Protein AF-A0A9D8FCA9-F1 (afdb_monomer)

Structure (mmCIF, N/CA/C/O backbone):
data_AF-A0A9D8FCA9-F1
#
_entry.id   AF-A0A9D8FCA9-F1
#
loop_
_atom_site.group_PDB
_atom_site.id
_atom_site.type_symbol
_atom_site.label_atom_id
_atom_site.label_alt_id
_atom_site.label_comp_id
_atom_site.label_asym_id
_atom_site.label_entity_id
_atom_site.label_seq_id
_atom_site.pdbx_PDB_ins_code
_atom_site.Cartn_x
_atom_site.Cartn_y
_atom_site.Cartn_z
_atom_site.occupancy
_atom_site.B_iso_or_equiv
_atom_site.auth_seq_id
_atom_site.auth_comp_id
_atom_site.auth_asym_id
_atom_site.auth_atom_id
_atom_site.pdbx_PDB_model_num
ATOM 1 N N . PRO A 1 1 ? 33.548 11.614 -66.001 1.00 55.81 1 PRO A N 1
ATOM 2 C CA . PRO A 1 1 ? 33.741 10.648 -64.889 1.00 55.81 1 PRO A CA 1
ATOM 3 C C . PRO A 1 1 ? 32.483 9.774 -64.746 1.00 55.81 1 PRO A C 1
ATOM 5 O O . PRO A 1 1 ? 31.396 10.338 -64.762 1.00 55.81 1 PRO A O 1
ATOM 8 N N . PRO A 1 2 ? 32.600 8.437 -64.727 1.00 63.00 2 PRO A N 1
ATOM 9 C CA . PRO A 1 2 ? 31.471 7.530 -64.947 1.00 63.00 2 PRO A CA 1
ATOM 10 C C . PRO A 1 2 ? 30.515 7.506 -63.743 1.00 63.00 2 PRO A C 1
ATOM 12 O O . PRO A 1 2 ? 30.956 7.397 -62.601 1.00 63.00 2 PRO A O 1
ATOM 15 N N . GLU A 1 3 ? 29.212 7.603 -64.007 1.00 67.50 3 GLU A N 1
ATOM 16 C CA . GLU A 1 3 ? 28.151 7.736 -62.991 1.00 67.50 3 GLU A CA 1
ATOM 17 C C . GLU A 1 3 ? 27.906 6.442 -62.190 1.00 67.50 3 GLU A C 1
ATOM 19 O O . GLU A 1 3 ? 27.545 6.490 -61.018 1.00 67.50 3 GLU A O 1
ATOM 24 N N . GLN A 1 4 ? 28.204 5.279 -62.776 1.00 66.56 4 GLN A N 1
ATOM 25 C CA . GLN A 1 4 ? 27.864 3.958 -62.216 1.00 66.56 4 GLN A CA 1
ATOM 26 C C . GLN A 1 4 ? 28.596 3.615 -60.911 1.00 66.56 4 GLN A C 1
ATOM 28 O O . GLN A 1 4 ? 28.077 2.885 -60.073 1.00 66.56 4 GLN A O 1
ATOM 33 N N . VAL A 1 5 ? 29.811 4.132 -60.718 1.00 74.00 5 VAL A N 1
ATOM 34 C CA . VAL A 1 5 ? 30.602 3.841 -59.511 1.00 74.00 5 VAL A CA 1
ATOM 35 C C . VAL A 1 5 ? 30.154 4.728 -58.343 1.00 74.00 5 VAL A C 1
ATOM 37 O O . VAL A 1 5 ? 30.201 4.313 -57.190 1.00 74.00 5 VAL A O 1
ATOM 40 N N . GLN A 1 6 ? 29.672 5.938 -58.635 1.00 77.75 6 GLN A N 1
ATOM 41 C CA . GLN A 1 6 ? 29.201 6.878 -57.616 1.00 77.75 6 GLN A CA 1
ATOM 42 C C . GLN A 1 6 ? 27.893 6.405 -56.974 1.00 77.75 6 GLN A C 1
ATOM 44 O O . GLN A 1 6 ? 27.739 6.534 -55.762 1.00 77.75 6 GLN A O 1
ATOM 49 N N . GLU A 1 7 ? 26.995 5.797 -57.756 1.00 84.12 7 GLU A N 1
ATOM 50 C CA . GLU A 1 7 ? 25.736 5.231 -57.257 1.00 84.12 7 GLU A CA 1
ATOM 51 C C . GLU A 1 7 ? 25.973 4.065 -56.282 1.00 84.12 7 GLU A C 1
ATOM 53 O O . GLU A 1 7 ? 25.412 4.054 -55.188 1.00 84.12 7 GLU A O 1
ATOM 58 N N . ALA A 1 8 ? 26.885 3.140 -56.608 1.00 83.38 8 ALA A N 1
ATOM 59 C CA . ALA A 1 8 ? 27.227 2.016 -55.730 1.00 83.38 8 ALA A CA 1
ATOM 60 C C . ALA A 1 8 ? 27.889 2.458 -54.408 1.00 83.38 8 ALA A C 1
ATOM 62 O O . ALA A 1 8 ? 27.644 1.867 -53.355 1.00 83.38 8 ALA A O 1
ATOM 63 N N . PHE A 1 9 ? 28.710 3.514 -54.433 1.00 85.88 9 PHE A N 1
ATOM 64 C CA . PHE A 1 9 ? 29.274 4.087 -53.207 1.00 85.88 9 PHE A CA 1
ATOM 65 C C . PHE A 1 9 ? 28.222 4.824 -52.370 1.00 85.88 9 PHE A C 1
ATOM 67 O O . PHE A 1 9 ? 28.252 4.725 -51.143 1.00 85.88 9 PHE A O 1
ATOM 74 N N . ALA A 1 10 ? 27.287 5.533 -53.007 1.00 89.06 10 ALA A N 1
ATOM 75 C CA . ALA A 1 10 ? 26.186 6.193 -52.313 1.00 89.06 10 ALA A CA 1
ATOM 76 C C . ALA A 1 10 ? 25.262 5.179 -51.620 1.00 89.06 10 ALA A C 1
ATOM 78 O O . ALA A 1 10 ? 24.873 5.398 -50.473 1.00 89.06 10 ALA A O 1
ATOM 79 N N . ASP A 1 11 ? 24.975 4.048 -52.270 1.00 91.19 11 ASP A N 1
ATOM 80 C CA . ASP A 1 11 ? 24.173 2.971 -51.683 1.00 91.19 11 ASP A CA 1
ATOM 81 C C . ASP A 1 11 ? 24.874 2.326 -50.476 1.00 91.19 11 ASP A C 1
ATOM 83 O O . ASP A 1 11 ? 24.274 2.166 -49.415 1.00 91.19 11 ASP A O 1
ATOM 87 N N . ALA A 1 12 ? 26.184 2.073 -50.568 1.00 91.31 12 ALA A N 1
ATOM 88 C CA . ALA A 1 12 ? 26.964 1.555 -49.443 1.00 91.31 12 ALA A CA 1
ATOM 89 C C . ALA A 1 12 ? 27.002 2.522 -48.242 1.00 91.31 12 ALA A C 1
ATOM 91 O O . ALA A 1 12 ? 26.964 2.082 -47.092 1.00 91.31 12 ALA A O 1
ATOM 92 N N . ILE A 1 13 ? 27.069 3.836 -48.481 1.00 93.00 13 ILE A N 1
ATOM 93 C CA . ILE A 1 13 ? 27.017 4.845 -47.410 1.00 93.00 13 ILE A CA 1
ATOM 94 C C . ILE A 1 13 ? 25.624 4.878 -46.778 1.00 93.00 13 ILE A C 1
ATOM 96 O O . ILE A 1 13 ? 25.515 4.842 -45.553 1.00 93.00 13 ILE A O 1
ATOM 100 N N . LYS A 1 14 ? 24.570 4.878 -47.601 1.00 93.69 14 LYS A N 1
ATOM 101 C CA . LYS A 1 14 ? 23.180 4.865 -47.136 1.00 93.69 14 LYS A CA 1
ATOM 102 C C . LYS A 1 14 ? 22.875 3.625 -46.296 1.00 93.69 14 LYS A C 1
ATOM 104 O O . LYS A 1 14 ? 22.312 3.752 -45.216 1.00 93.69 14 LYS A O 1
ATOM 109 N N . ALA A 1 15 ? 23.309 2.447 -46.742 1.00 94.56 15 ALA A N 1
ATOM 110 C CA . ALA A 1 15 ? 23.145 1.205 -45.994 1.00 94.56 15 ALA A CA 1
ATOM 111 C C . ALA A 1 15 ? 23.833 1.264 -44.618 1.00 94.56 15 ALA A C 1
ATOM 113 O O . ALA A 1 15 ? 23.257 0.822 -43.627 1.00 94.56 15 ALA A O 1
ATOM 114 N N . ARG A 1 16 ? 25.033 1.858 -44.532 1.00 94.38 16 ARG A N 1
ATOM 115 C CA . ARG A 1 16 ? 25.742 2.044 -43.253 1.00 94.38 16 ARG A CA 1
ATOM 116 C C . ARG A 1 16 ? 25.055 3.045 -42.326 1.00 94.38 16 ARG A C 1
ATOM 118 O O . ARG A 1 16 ? 25.069 2.857 -41.113 1.00 94.38 16 ARG A O 1
ATOM 125 N N . GLU A 1 17 ? 24.472 4.107 -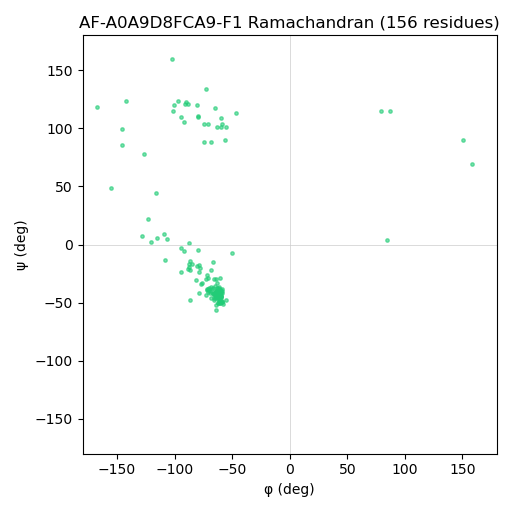42.869 1.00 96.12 17 GLU A N 1
ATOM 126 C CA . GLU A 1 17 ? 23.702 5.074 -42.082 1.00 96.12 17 GLU A CA 1
ATOM 127 C C . GLU A 1 17 ? 22.393 4.462 -41.568 1.00 96.12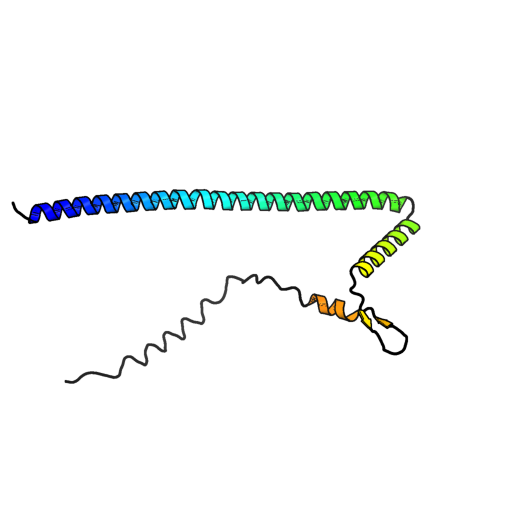 17 GLU A C 1
ATOM 129 O O . GLU A 1 17 ? 22.051 4.627 -40.396 1.00 96.12 17 GLU A O 1
ATOM 134 N N . ASP A 1 18 ? 21.700 3.696 -42.412 1.00 96.50 18 ASP A N 1
ATOM 135 C CA . ASP A 1 18 ? 20.503 2.952 -42.025 1.00 96.50 18 ASP A CA 1
ATOM 136 C C . ASP A 1 18 ? 20.822 1.900 -40.945 1.00 96.50 18 ASP A C 1
ATOM 138 O O . ASP A 1 18 ? 20.083 1.797 -39.965 1.00 96.50 18 ASP A O 1
ATOM 142 N N . GLU A 1 19 ? 21.942 1.176 -41.060 1.00 95.56 19 GLU A N 1
ATOM 143 C CA . GLU A 1 19 ? 22.429 0.249 -40.028 1.00 95.56 19 GLU A CA 1
ATOM 144 C C . GLU A 1 19 ? 22.670 0.976 -38.698 1.00 95.56 19 GLU A C 1
ATOM 146 O O . GLU A 1 19 ? 22.148 0.565 -37.659 1.00 95.56 19 GLU A O 1
ATOM 151 N N . GLN A 1 20 ? 23.391 2.100 -38.725 1.00 96.44 20 GLN A N 1
ATOM 152 C CA . GLN A 1 20 ? 23.661 2.875 -37.516 1.00 96.44 20 GLN A CA 1
ATOM 153 C C . GLN A 1 20 ? 22.374 3.435 -36.896 1.00 96.44 20 GLN A C 1
ATOM 155 O O . GLN A 1 20 ? 22.240 3.443 -35.670 1.00 96.44 20 GLN A O 1
ATOM 160 N N . ARG A 1 21 ? 21.407 3.871 -37.715 1.00 96.69 21 ARG A N 1
ATOM 161 C CA . ARG A 1 21 ? 20.095 4.324 -37.234 1.00 96.69 21 ARG A CA 1
ATOM 162 C C . ARG A 1 21 ? 19.362 3.200 -36.508 1.00 96.69 21 ARG A C 1
ATOM 164 O O . ARG A 1 21 ? 18.876 3.430 -35.405 1.00 96.69 21 ARG A O 1
ATOM 171 N N . ILE A 1 22 ? 19.316 2.003 -37.094 1.00 97.06 22 ILE A N 1
ATOM 172 C CA . ILE A 1 22 ? 18.643 0.839 -36.499 1.00 97.06 22 ILE A CA 1
ATOM 173 C C . ILE A 1 22 ? 19.319 0.430 -35.185 1.00 97.06 22 ILE A C 1
ATOM 175 O O . ILE A 1 22 ? 18.627 0.141 -34.211 1.00 97.06 22 ILE A O 1
ATOM 179 N N . ILE A 1 23 ? 20.655 0.445 -35.124 1.00 96.06 23 ILE A N 1
ATOM 180 C CA . ILE A 1 23 ? 21.398 0.153 -33.889 1.00 96.06 23 ILE A CA 1
ATOM 181 C C . ILE A 1 23 ? 21.052 1.179 -32.805 1.00 96.06 23 ILE A C 1
ATOM 183 O O . ILE A 1 23 ? 20.694 0.791 -31.695 1.00 96.06 23 ILE A O 1
ATOM 187 N N . ASN A 1 24 ? 21.081 2.475 -33.129 1.00 96.38 24 ASN A N 1
ATOM 188 C CA . ASN A 1 24 ? 20.760 3.535 -32.172 1.00 96.38 24 ASN A CA 1
ATOM 189 C C . ASN A 1 24 ? 19.305 3.446 -31.680 1.00 96.38 24 ASN A C 1
ATOM 191 O O . ASN A 1 24 ? 19.040 3.658 -30.499 1.00 96.38 24 ASN A O 1
ATOM 195 N N . GLU A 1 25 ? 18.361 3.118 -32.564 1.00 95.69 25 GLU A N 1
ATOM 196 C CA . GLU A 1 25 ? 16.950 2.933 -32.211 1.00 95.69 25 GLU A CA 1
ATOM 197 C C . GLU A 1 25 ? 16.745 1.706 -31.312 1.00 95.69 25 GLU A C 1
ATOM 199 O O . GLU A 1 25 ? 16.022 1.776 -30.316 1.00 95.69 25 GLU A O 1
ATOM 204 N N . ALA A 1 26 ? 17.430 0.596 -31.599 1.00 95.88 26 ALA A N 1
ATOM 205 C CA . ALA A 1 26 ? 17.401 -0.596 -30.759 1.00 95.88 26 ALA A CA 1
ATOM 206 C C . ALA A 1 26 ? 18.021 -0.337 -29.376 1.00 95.88 26 ALA A C 1
ATOM 208 O O . ALA A 1 26 ? 17.480 -0.775 -28.356 1.00 95.88 26 ALA A O 1
ATOM 209 N N . GLU A 1 27 ? 19.133 0.399 -29.319 1.00 96.06 27 GLU A N 1
ATOM 210 C CA . GLU A 1 27 ? 19.758 0.813 -28.064 1.00 96.06 27 GLU A CA 1
ATOM 211 C C . GLU A 1 27 ? 18.853 1.748 -27.260 1.00 96.06 27 GLU A C 1
ATOM 213 O O . GLU A 1 27 ? 18.684 1.528 -26.059 1.00 96.06 27 GLU A O 1
ATOM 218 N N . ALA A 1 28 ? 18.221 2.732 -27.905 1.00 95.50 28 ALA A N 1
ATOM 219 C CA . ALA A 1 28 ? 17.243 3.613 -27.273 1.00 95.50 28 ALA A CA 1
ATOM 220 C C . ALA A 1 28 ? 16.060 2.810 -26.711 1.00 95.50 28 ALA A C 1
ATOM 222 O O . ALA A 1 28 ? 15.761 2.907 -25.523 1.00 95.50 28 ALA A O 1
ATOM 223 N N . SER A 1 29 ? 15.475 1.915 -27.512 1.00 94.44 29 SER A N 1
ATOM 224 C CA . SER A 1 29 ? 14.375 1.049 -27.075 1.00 94.44 29 SER A CA 1
ATOM 225 C C . SER A 1 29 ? 14.766 0.176 -25.877 1.00 94.44 29 SER A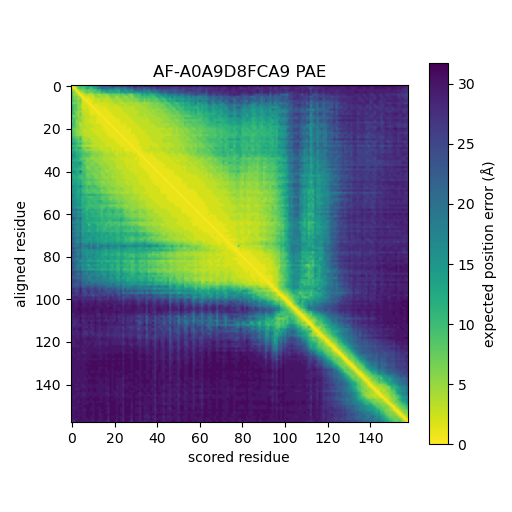 C 1
ATOM 227 O O . SER A 1 29 ? 14.011 0.065 -24.909 1.00 94.44 29 SER A O 1
ATOM 229 N N . ARG A 1 30 ? 15.978 -0.397 -25.872 1.00 95.19 30 ARG A N 1
ATOM 230 C CA . ARG A 1 30 ? 16.495 -1.163 -24.726 1.00 95.19 30 ARG A CA 1
ATOM 231 C C . ARG A 1 30 ? 16.648 -0.287 -23.484 1.00 95.19 30 ARG A C 1
ATOM 233 O O . ARG A 1 30 ? 16.287 -0.715 -22.385 1.00 95.19 30 ARG A O 1
ATOM 240 N N . ASN A 1 31 ? 17.213 0.904 -23.656 1.00 95.25 31 ASN A N 1
ATOM 241 C CA . ASN A 1 31 ? 17.451 1.850 -22.572 1.00 95.25 31 ASN A CA 1
ATOM 242 C C . ASN A 1 31 ? 16.144 2.424 -22.007 1.00 95.25 31 ASN A C 1
ATOM 244 O O . ASN A 1 31 ? 16.129 2.800 -20.841 1.00 95.25 31 ASN A O 1
ATOM 248 N N . ASP A 1 32 ? 15.049 2.402 -22.766 1.00 94.94 32 ASP A N 1
ATOM 249 C CA . ASP A 1 32 ? 13.727 2.811 -22.290 1.00 94.94 32 ASP A CA 1
ATOM 250 C C . ASP A 1 32 ? 12.971 1.658 -21.610 1.00 94.94 32 ASP A C 1
ATOM 252 O O . ASP A 1 32 ? 12.437 1.803 -20.506 1.00 94.94 32 ASP A O 1
ATOM 256 N N . VAL A 1 33 ? 12.930 0.478 -22.240 1.00 96.56 33 VAL A N 1
ATOM 257 C CA . VAL A 1 33 ? 12.105 -0.650 -21.777 1.00 96.56 33 VAL A CA 1
ATOM 258 C C . VAL A 1 33 ? 12.677 -1.299 -20.519 1.00 96.56 33 VAL A C 1
ATOM 260 O O . VAL A 1 33 ? 11.927 -1.607 -19.591 1.00 96.56 33 VAL A O 1
ATOM 263 N N . VAL A 1 34 ? 13.996 -1.513 -20.453 1.00 95.50 34 VAL A N 1
ATOM 264 C CA . VAL A 1 34 ? 14.612 -2.258 -19.342 1.00 95.50 34 VAL A CA 1
ATOM 265 C C . VAL A 1 34 ? 14.478 -1.516 -18.005 1.00 95.50 34 VAL A C 1
ATOM 267 O O . VAL A 1 34 ? 14.067 -2.148 -17.028 1.00 95.50 34 VAL A O 1
ATOM 270 N N . PRO A 1 35 ? 14.776 -0.206 -17.900 1.00 96.50 35 PRO A N 1
ATOM 271 C CA . PRO A 1 35 ? 14.585 0.529 -16.653 1.00 96.50 35 PRO A CA 1
ATOM 272 C C . PRO A 1 35 ? 13.117 0.662 -16.268 1.00 96.50 35 PRO A C 1
ATOM 274 O O . PRO A 1 35 ? 12.802 0.525 -15.089 1.00 96.50 35 PRO A O 1
ATOM 277 N N . LYS A 1 36 ? 12.218 0.861 -17.240 1.00 96.44 36 LYS A N 1
ATOM 278 C CA . LYS A 1 36 ? 10.780 0.942 -16.972 1.00 96.44 36 LYS A CA 1
ATOM 279 C C . LYS A 1 36 ? 10.248 -0.362 -16.381 1.00 96.44 36 LYS A C 1
ATOM 281 O O . LYS A 1 36 ? 9.668 -0.342 -15.304 1.00 96.44 36 LYS A O 1
ATOM 286 N N . ALA A 1 37 ? 10.555 -1.498 -17.007 1.00 96.19 37 ALA A N 1
ATOM 287 C CA . ALA A 1 37 ? 10.159 -2.809 -16.497 1.00 96.19 37 ALA A CA 1
ATOM 288 C C . ALA A 1 37 ? 10.757 -3.108 -15.109 1.00 96.19 37 ALA A C 1
ATOM 290 O O . ALA A 1 37 ? 10.094 -3.704 -14.264 1.00 96.19 37 ALA A O 1
ATOM 291 N N . ARG A 1 38 ? 12.000 -2.675 -14.847 1.00 96.56 38 ARG A N 1
ATOM 292 C CA . ARG A 1 38 ? 12.612 -2.779 -13.511 1.00 96.56 38 ARG A CA 1
ATOM 293 C C . ARG A 1 38 ? 11.900 -1.906 -12.479 1.00 96.56 38 ARG A C 1
ATOM 295 O O . ARG A 1 38 ? 11.695 -2.369 -11.363 1.00 96.56 38 ARG A O 1
ATOM 302 N N . GLY A 1 39 ? 11.526 -0.681 -12.844 1.00 97.62 39 GLY A N 1
ATOM 303 C CA . GLY A 1 39 ? 10.757 0.222 -11.990 1.00 97.62 39 GLY A CA 1
ATOM 304 C C . GLY A 1 39 ? 9.380 -0.345 -11.657 1.00 97.62 39 GLY A C 1
ATOM 305 O O . GLY A 1 39 ? 9.008 -0.380 -10.490 1.00 97.62 39 GLY A O 1
ATOM 306 N N . ASP A 1 40 ? 8.675 -0.877 -12.654 1.00 97.38 40 ASP A N 1
ATOM 307 C CA . ASP A 1 40 ? 7.365 -1.507 -12.468 1.00 97.38 40 ASP A CA 1
ATOM 308 C C . ASP A 1 40 ? 7.463 -2.750 -11.565 1.00 97.38 40 ASP A C 1
ATOM 310 O O . ASP A 1 40 ? 6.654 -2.930 -10.654 1.00 97.38 40 ASP A O 1
ATOM 314 N N . ALA A 1 41 ? 8.488 -3.589 -11.763 1.00 97.06 41 ALA A N 1
ATOM 315 C CA . ALA A 1 41 ? 8.735 -4.754 -10.913 1.00 97.06 41 ALA A CA 1
ATOM 316 C C . ALA A 1 41 ? 9.053 -4.356 -9.463 1.00 97.06 41 ALA A C 1
ATOM 318 O O . ALA A 1 41 ? 8.514 -4.950 -8.529 1.00 97.06 41 ALA A O 1
ATOM 319 N N . GLN A 1 42 ? 9.894 -3.338 -9.269 1.00 97.75 42 GLN A N 1
ATOM 320 C CA . GLN A 1 42 ? 10.219 -2.816 -7.944 1.00 97.75 42 GLN A CA 1
ATOM 321 C C . GLN A 1 42 ? 8.982 -2.211 -7.266 1.00 97.75 42 GLN A C 1
ATOM 323 O O . GLN A 1 42 ? 8.721 -2.508 -6.103 1.00 97.75 42 GLN A O 1
ATOM 328 N N . GLY A 1 43 ? 8.177 -1.443 -8.003 1.00 97.94 43 GLY A N 1
ATOM 329 C CA . GLY A 1 43 ? 6.925 -0.879 -7.501 1.00 97.94 43 GLY A CA 1
ATOM 330 C C . GLY A 1 43 ? 5.932 -1.958 -7.070 1.00 97.94 43 GLY A C 1
ATOM 331 O O . GLY A 1 43 ? 5.326 -1.845 -6.008 1.00 97.94 43 GLY A O 1
ATOM 332 N N . MET A 1 44 ? 5.820 -3.050 -7.833 1.00 97.81 44 MET A N 1
ATOM 333 C CA . MET A 1 44 ? 4.972 -4.190 -7.468 1.00 97.81 44 MET A CA 1
ATOM 334 C C . MET A 1 44 ? 5.434 -4.869 -6.170 1.00 97.81 44 MET A C 1
ATOM 336 O O . MET A 1 44 ? 4.604 -5.247 -5.340 1.00 97.81 44 MET A O 1
ATOM 340 N N . LEU A 1 45 ? 6.748 -5.021 -5.974 1.00 98.00 45 LEU A N 1
ATOM 341 C CA . LEU A 1 45 ? 7.303 -5.569 -4.734 1.00 98.00 45 LEU A CA 1
ATOM 342 C C . LEU A 1 45 ? 7.037 -4.639 -3.545 1.00 98.00 45 LEU A C 1
ATOM 344 O O . LEU A 1 45 ? 6.554 -5.097 -2.510 1.00 98.00 45 LEU A O 1
ATOM 348 N N . GLU A 1 46 ? 7.279 -3.340 -3.705 1.00 98.06 46 GLU A N 1
ATOM 349 C CA . GLU A 1 46 ? 7.030 -2.340 -2.663 1.00 98.06 46 GLU A CA 1
ATOM 350 C C . GLU A 1 46 ? 5.546 -2.249 -2.296 1.00 98.06 46 GLU A C 1
ATOM 352 O O . GLU A 1 46 ? 5.203 -2.173 -1.116 1.00 98.06 46 GLU A O 1
ATOM 357 N N . GLU A 1 47 ? 4.640 -2.324 -3.273 1.00 97.94 47 GLU A N 1
ATOM 358 C CA . GLU A 1 47 ? 3.201 -2.354 -3.016 1.00 97.94 47 GLU A CA 1
ATOM 359 C C . GLU A 1 47 ? 2.796 -3.611 -2.234 1.00 97.94 47 GLU A C 1
ATOM 361 O O . GLU A 1 47 ? 2.019 -3.526 -1.273 1.00 97.94 47 GLU A O 1
ATOM 366 N N . ALA A 1 48 ? 3.355 -4.772 -2.588 1.00 98.06 48 ALA A N 1
ATOM 367 C CA . ALA A 1 48 ? 3.114 -6.019 -1.872 1.00 98.06 48 ALA A CA 1
ATOM 368 C C . ALA A 1 48 ? 3.635 -5.958 -0.424 1.00 98.06 48 ALA A C 1
ATOM 370 O O . ALA A 1 48 ? 2.936 -6.367 0.513 1.00 98.06 48 ALA A O 1
ATOM 371 N N . GLU A 1 49 ? 4.828 -5.403 -0.210 1.00 98.12 49 GLU A N 1
ATOM 372 C CA . GLU A 1 49 ? 5.403 -5.190 1.121 1.00 98.12 49 GLU A CA 1
ATOM 373 C C . GLU A 1 49 ? 4.599 -4.178 1.944 1.00 98.12 49 GLU A C 1
ATOM 375 O O . GLU A 1 49 ? 4.310 -4.418 3.124 1.00 98.12 49 GLU A O 1
ATOM 380 N N . ALA A 1 50 ? 4.168 -3.078 1.326 1.00 98.31 50 ALA A N 1
ATOM 381 C CA . ALA A 1 50 ? 3.310 -2.081 1.950 1.00 98.31 50 ALA A CA 1
ATOM 382 C C . ALA A 1 50 ? 1.959 -2.689 2.339 1.00 98.31 50 ALA A C 1
ATOM 384 O O . ALA A 1 50 ? 1.468 -2.448 3.444 1.00 98.31 50 ALA A O 1
ATOM 385 N N . TYR A 1 51 ? 1.369 -3.522 1.476 1.00 98.19 51 TYR A N 1
ATOM 386 C CA . TYR A 1 51 ? 0.134 -4.236 1.778 1.00 98.19 51 TYR A CA 1
ATOM 387 C C . TYR A 1 51 ? 0.302 -5.184 2.960 1.00 98.19 51 TYR A C 1
ATOM 389 O O . TYR A 1 51 ? -0.460 -5.104 3.927 1.00 98.19 51 TYR A O 1
ATOM 397 N N . ARG A 1 52 ? 1.341 -6.023 2.933 1.00 98.06 52 ARG A N 1
ATOM 398 C CA . ARG A 1 52 ? 1.670 -6.930 4.038 1.00 98.06 52 ARG A CA 1
ATOM 399 C C . ARG A 1 52 ? 1.838 -6.166 5.350 1.00 98.06 52 ARG A C 1
ATOM 401 O O . ARG A 1 52 ? 1.269 -6.553 6.370 1.00 98.06 52 ARG A O 1
ATOM 408 N N . THR A 1 53 ? 2.596 -5.075 5.320 1.00 98.25 53 THR A N 1
ATOM 409 C CA . THR A 1 53 ? 2.871 -4.247 6.497 1.00 98.25 53 THR A CA 1
ATOM 410 C C . THR A 1 53 ? 1.601 -3.593 7.022 1.00 98.25 53 THR A C 1
ATOM 412 O O . THR A 1 53 ? 1.356 -3.624 8.226 1.00 98.25 53 THR A O 1
ATOM 415 N N . ARG A 1 54 ? 0.755 -3.056 6.136 1.00 98.06 54 ARG A N 1
ATOM 416 C CA . ARG A 1 54 ? -0.532 -2.454 6.500 1.00 98.06 54 ARG A CA 1
ATOM 417 C C . ARG A 1 54 ? -1.435 -3.454 7.206 1.00 98.06 54 ARG A C 1
ATOM 419 O O . ARG A 1 54 ? -1.950 -3.138 8.273 1.00 98.06 54 ARG A O 1
ATOM 426 N N . VAL A 1 55 ? -1.590 -4.654 6.645 1.00 98.31 55 VAL A N 1
ATOM 427 C CA . VAL A 1 55 ? -2.409 -5.714 7.249 1.00 98.31 55 VAL A CA 1
ATOM 428 C C . VAL A 1 55 ? -1.859 -6.080 8.623 1.00 98.31 55 VAL A C 1
ATOM 430 O O . VAL A 1 55 ? -2.591 -6.036 9.606 1.00 98.31 55 VAL A O 1
ATOM 433 N N . LEU A 1 56 ? -0.554 -6.342 8.722 1.00 98.19 56 LEU A N 1
ATOM 434 C CA . LEU A 1 56 ? 0.086 -6.712 9.983 1.00 98.19 56 LEU A CA 1
ATOM 435 C C . LEU A 1 56 ? -0.068 -5.622 11.052 1.00 98.19 56 LEU A C 1
ATOM 437 O O . LEU A 1 56 ? -0.392 -5.925 12.200 1.00 98.19 56 LEU A O 1
ATOM 441 N N . LYS A 1 57 ? 0.129 -4.351 10.690 1.00 98.06 57 LYS A N 1
ATOM 442 C CA . LYS A 1 57 ? -0.010 -3.220 11.615 1.00 98.06 57 LYS A CA 1
ATOM 443 C C . LYS A 1 57 ? -1.461 -2.966 12.014 1.00 98.06 57 LYS A C 1
ATOM 445 O O . LYS A 1 57 ? -1.697 -2.703 13.191 1.00 98.06 57 LYS A O 1
ATOM 450 N N . SER A 1 58 ? -2.415 -3.099 11.090 1.00 97.94 58 SER A N 1
ATOM 451 C CA . SER A 1 58 ? -3.848 -3.018 11.409 1.00 97.94 58 SER A CA 1
ATOM 452 C C . SER A 1 58 ? -4.228 -4.103 12.408 1.00 97.94 58 SER A C 1
ATOM 454 O O . SER A 1 58 ? -4.744 -3.795 13.4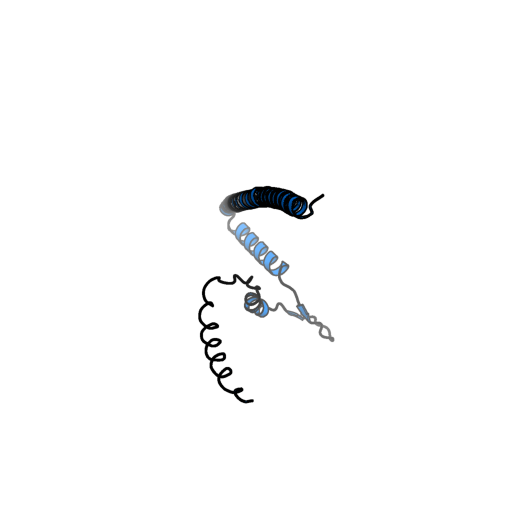77 1.00 97.94 58 SER A O 1
ATOM 456 N N . SER A 1 59 ? -3.853 -5.357 12.134 1.00 97.69 59 SER A N 1
ATOM 457 C CA . SER A 1 59 ? -4.135 -6.480 13.030 1.00 97.69 59 SER A CA 1
ATOM 458 C C . SER A 1 59 ? -3.487 -6.309 14.406 1.00 97.69 59 SER A C 1
ATOM 460 O O . SER A 1 59 ? -4.114 -6.609 15.421 1.00 97.69 59 SER A O 1
ATOM 462 N N . GLN A 1 60 ? -2.256 -5.787 14.478 1.00 97.94 60 GLN A N 1
ATOM 463 C CA . GLN A 1 60 ? -1.609 -5.459 15.754 1.00 97.94 60 GLN A CA 1
ATOM 464 C C . GLN A 1 60 ? -2.361 -4.356 16.512 1.00 97.94 60 GLN A C 1
ATOM 466 O O . GLN A 1 60 ? -2.595 -4.492 17.712 1.00 97.94 60 GLN A O 1
ATOM 471 N N . GLY A 1 61 ? -2.770 -3.285 15.828 1.00 98.12 61 GLY A N 1
ATOM 472 C CA . GLY A 1 61 ? -3.539 -2.191 16.425 1.00 98.12 61 GLY A CA 1
ATOM 473 C C . GLY A 1 61 ? -4.904 -2.645 16.944 1.00 98.12 61 GLY A C 1
ATOM 474 O O . GLY A 1 61 ? -5.265 -2.348 18.083 1.00 98.12 61 GLY A O 1
ATOM 475 N N . GLU A 1 62 ? -5.630 -3.425 16.145 1.00 96.62 62 GLU A N 1
ATOM 476 C CA . GLU A 1 62 ? -6.921 -4.014 16.510 1.00 96.62 62 GLU A CA 1
ATOM 477 C C . GLU A 1 62 ? -6.791 -4.960 17.706 1.00 96.62 62 GLU A C 1
ATOM 479 O O . GLU A 1 62 ? -7.565 -4.855 18.657 1.00 96.62 62 GLU A O 1
ATOM 484 N N . THR A 1 63 ? -5.770 -5.824 17.708 1.00 97.69 63 THR A N 1
ATOM 485 C CA . THR A 1 63 ? -5.493 -6.734 18.830 1.00 97.69 63 THR A CA 1
ATOM 486 C C . THR A 1 63 ? -5.189 -5.953 20.104 1.00 97.69 63 THR A C 1
ATOM 488 O O . THR A 1 63 ? -5.761 -6.241 21.153 1.00 97.69 63 THR A O 1
ATOM 491 N N . ASN A 1 64 ? -4.342 -4.925 20.027 1.00 97.69 64 ASN A N 1
ATOM 492 C CA . ASN A 1 64 ? -4.010 -4.088 21.180 1.00 97.69 64 ASN A CA 1
ATOM 493 C C . ASN A 1 64 ? -5.248 -3.372 21.734 1.00 97.69 64 ASN A C 1
ATOM 495 O O . ASN A 1 64 ? -5.474 -3.380 22.945 1.00 97.69 64 ASN A O 1
ATOM 499 N N . ARG A 1 65 ? -6.088 -2.807 20.856 1.00 95.62 65 ARG A N 1
ATOM 500 C CA . ARG A 1 65 ? -7.364 -2.192 21.245 1.00 95.62 65 ARG A CA 1
ATOM 501 C C . ARG A 1 65 ? -8.283 -3.208 21.923 1.00 95.62 65 ARG A C 1
ATOM 503 O O . ARG A 1 65 ? -8.877 -2.896 22.953 1.00 95.62 65 ARG A O 1
ATOM 510 N N . PHE A 1 66 ? -8.385 -4.414 21.371 1.00 95.75 66 PHE A N 1
ATOM 511 C CA . PHE A 1 66 ? -9.206 -5.480 21.935 1.00 95.75 66 PHE A CA 1
ATOM 512 C C . PHE A 1 66 ? -8.709 -5.921 23.315 1.00 95.75 66 PHE A C 1
ATOM 514 O O . PHE A 1 66 ? -9.509 -6.046 24.235 1.00 95.75 66 PHE A O 1
ATOM 521 N N . LEU A 1 67 ? -7.399 -6.109 23.497 1.00 96.81 67 LEU A N 1
ATOM 522 C CA . LEU A 1 67 ? -6.816 -6.489 24.788 1.00 96.81 67 LEU A CA 1
ATOM 523 C C . LEU A 1 67 ? -7.014 -5.406 25.856 1.00 96.81 67 LEU A C 1
ATOM 525 O O . LEU A 1 67 ? -7.336 -5.725 27.005 1.00 96.81 67 LEU A O 1
ATOM 529 N N . ALA A 1 68 ? -6.865 -4.133 25.482 1.00 94.44 68 ALA A N 1
ATOM 530 C CA . ALA A 1 68 ? -7.155 -3.011 26.370 1.00 94.44 68 ALA A CA 1
ATOM 531 C C . ALA A 1 68 ? -8.631 -3.017 26.799 1.00 94.44 68 ALA A C 1
ATOM 533 O O . ALA A 1 68 ? -8.932 -2.962 27.991 1.00 94.44 68 ALA A O 1
ATOM 534 N N . LEU A 1 69 ? -9.550 -3.190 25.843 1.00 93.19 69 LEU A N 1
ATOM 535 C CA . LEU A 1 69 ? -10.983 -3.282 26.120 1.00 93.19 69 LEU A CA 1
ATOM 536 C C . LEU A 1 69 ? -11.330 -4.499 26.987 1.00 93.19 69 LEU A C 1
ATOM 538 O O . LEU A 1 69 ? -12.108 -4.376 27.927 1.00 93.19 69 LEU A O 1
ATOM 542 N N . LEU A 1 70 ? -10.734 -5.662 26.715 1.00 94.19 70 LEU A N 1
ATOM 543 C CA . LEU A 1 70 ? -10.936 -6.885 27.493 1.00 94.19 70 LEU A CA 1
ATOM 544 C C . LEU A 1 70 ? -10.504 -6.697 28.950 1.00 94.19 70 LEU A C 1
ATOM 546 O O . LEU A 1 70 ? -11.151 -7.216 29.860 1.00 94.19 70 LEU A O 1
ATOM 550 N N . THR A 1 71 ? -9.415 -5.963 29.175 1.00 95.62 71 THR A N 1
ATOM 551 C CA . THR A 1 71 ? -8.919 -5.668 30.522 1.00 95.62 71 THR A CA 1
ATOM 552 C C . THR A 1 71 ? -9.927 -4.836 31.309 1.00 95.62 71 THR A C 1
ATOM 554 O O . THR A 1 71 ? -10.205 -5.162 32.460 1.00 95.62 71 THR A O 1
ATOM 557 N N . GLU A 1 72 ? -10.526 -3.815 30.692 1.00 92.06 72 GLU A N 1
ATOM 558 C CA . GLU A 1 72 ? -11.566 -3.004 31.339 1.00 92.06 72 GLU A CA 1
ATOM 559 C C . GLU A 1 72 ? -12.895 -3.754 31.486 1.00 92.06 72 GLU A C 1
ATOM 561 O O . GLU A 1 72 ? -13.521 -3.706 32.544 1.00 92.06 72 GLU A O 1
ATOM 566 N N . TYR A 1 73 ? -13.282 -4.551 30.487 1.00 94.38 73 TYR A N 1
ATOM 567 C CA . TYR A 1 73 ? -14.480 -5.389 30.552 1.00 94.38 73 TYR A CA 1
ATOM 568 C C . TYR A 1 73 ? -14.424 -6.376 31.725 1.00 94.38 73 TYR A C 1
ATOM 570 O O . TYR A 1 73 ? -15.418 -6.577 32.420 1.00 94.38 73 TYR A O 1
ATOM 578 N N . LYS A 1 74 ? -13.249 -6.965 31.993 1.00 94.75 74 LYS A N 1
ATOM 579 C CA . LYS A 1 74 ? -13.039 -7.842 33.156 1.00 94.75 74 LYS A CA 1
ATOM 580 C C . LYS A 1 74 ? -13.205 -7.117 34.493 1.00 94.75 74 LYS A C 1
ATOM 582 O O . LYS A 1 74 ? -13.581 -7.765 35.464 1.00 94.75 74 LYS A O 1
ATOM 587 N N . LYS A 1 75 ? -12.914 -5.813 34.562 1.00 94.88 75 LYS A N 1
ATOM 588 C CA . LYS A 1 75 ? -13.097 -5.012 35.783 1.00 94.88 75 LYS A CA 1
ATOM 589 C C . LYS A 1 75 ? -14.559 -4.618 35.990 1.00 94.88 75 LYS A C 1
ATOM 591 O O . LYS A 1 75 ? -15.029 -4.657 37.121 1.00 94.88 75 LYS A O 1
ATOM 596 N N . ALA A 1 76 ? -15.261 -4.231 34.923 1.00 95.38 76 ALA A N 1
ATOM 597 C CA . ALA A 1 76 ? -16.635 -3.738 35.004 1.00 95.38 76 ALA A CA 1
ATOM 598 C C . ALA A 1 76 ? -17.463 -4.142 33.762 1.00 95.38 76 ALA A C 1
ATOM 600 O O . ALA A 1 76 ? -17.565 -3.369 32.802 1.00 95.38 76 ALA A O 1
ATOM 601 N N . PRO A 1 77 ? -18.066 -5.345 33.752 1.00 92.62 77 PRO A N 1
ATOM 602 C CA . PRO A 1 77 ? -18.691 -5.901 32.552 1.00 92.62 77 PRO A CA 1
ATOM 603 C C . PRO A 1 77 ? -19.989 -5.189 32.147 1.00 92.62 77 PRO A C 1
ATOM 605 O O . PRO A 1 77 ? -20.183 -4.936 30.959 1.00 92.62 77 PRO A O 1
ATOM 608 N N . GLU A 1 78 ? -20.857 -4.830 33.101 1.00 93.94 78 GLU A N 1
ATOM 609 C CA . GLU A 1 78 ? -22.163 -4.214 32.797 1.00 93.94 78 GLU A CA 1
ATOM 610 C C . GLU A 1 78 ? -22.003 -2.847 32.118 1.00 93.94 78 GLU A C 1
ATOM 612 O O . GLU A 1 78 ? -22.419 -2.668 30.976 1.00 93.94 78 GLU A O 1
ATOM 617 N N . VAL A 1 79 ? -21.278 -1.919 32.751 1.00 94.75 79 VAL A N 1
ATOM 618 C C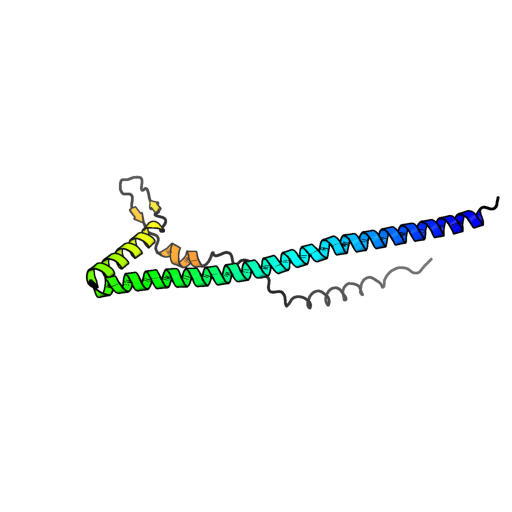A . VAL A 1 79 ? -21.072 -0.562 32.211 1.00 94.75 79 VAL A CA 1
ATOM 619 C C . VAL A 1 79 ? -20.307 -0.553 30.885 1.00 94.75 79 VAL A C 1
ATOM 621 O O . VAL A 1 79 ? -20.559 0.290 30.025 1.00 94.75 79 VAL A O 1
ATOM 624 N N . THR A 1 80 ? -19.373 -1.491 30.693 1.00 93.38 80 THR A N 1
ATOM 625 C CA . THR A 1 80 ? -18.594 -1.587 29.451 1.00 93.38 80 THR A CA 1
ATOM 626 C C . THR A 1 80 ? -19.465 -2.096 28.307 1.00 93.38 80 THR A C 1
ATOM 628 O O . THR A 1 80 ? -19.360 -1.591 27.191 1.00 93.38 80 THR A O 1
ATOM 631 N N . ARG A 1 81 ? -20.354 -3.062 28.571 1.00 93.19 81 ARG A N 1
ATOM 632 C CA . ARG A 1 81 ? -21.312 -3.557 27.577 1.00 93.19 81 ARG A CA 1
ATOM 633 C C . ARG A 1 81 ? -22.294 -2.468 27.156 1.00 93.19 81 ARG A C 1
ATOM 635 O O . ARG A 1 81 ? -22.514 -2.300 25.958 1.00 93.19 81 ARG A O 1
ATOM 642 N N . ASP A 1 82 ? -22.831 -1.723 28.117 1.00 94.69 82 ASP A N 1
ATOM 643 C CA . ASP A 1 82 ? -23.773 -0.637 27.843 1.00 94.69 82 ASP A CA 1
ATOM 644 C C . ASP A 1 82 ? -23.113 0.479 27.030 1.00 94.69 82 ASP A C 1
ATOM 646 O O . ASP A 1 82 ? -23.677 0.925 26.032 1.00 94.69 82 ASP A O 1
ATOM 650 N N . ARG A 1 83 ? -21.876 0.866 27.379 1.00 94.44 83 ARG A N 1
ATOM 651 C CA . ARG A 1 83 ? -21.089 1.812 26.574 1.00 94.44 83 ARG A CA 1
ATOM 652 C C . ARG A 1 83 ? -20.888 1.307 25.148 1.00 94.44 83 ARG A C 1
ATOM 654 O O . ARG A 1 83 ? -21.193 2.034 24.215 1.00 94.44 83 ARG A O 1
ATOM 661 N N . LEU A 1 84 ? -20.427 0.068 24.960 1.00 91.94 84 LEU A N 1
ATOM 662 C CA . LEU A 1 84 ? -20.213 -0.489 23.617 1.00 91.94 84 LEU A CA 1
ATOM 663 C C . LEU A 1 84 ? -21.499 -0.502 22.782 1.00 91.94 84 LEU A C 1
ATOM 665 O O . LEU A 1 84 ? -21.454 -0.242 21.579 1.00 91.94 84 LEU A O 1
ATOM 669 N N . TYR A 1 85 ? -22.639 -0.792 23.410 1.00 94.19 85 TYR A N 1
ATOM 670 C CA . TYR A 1 85 ? -23.937 -0.731 22.751 1.00 94.19 85 TYR A CA 1
ATOM 671 C C . TYR A 1 85 ? -24.275 0.700 22.323 1.00 94.19 85 TYR A C 1
ATOM 673 O O . TYR A 1 85 ? -24.554 0.922 21.144 1.00 94.19 85 TYR A O 1
ATOM 681 N N . LEU A 1 86 ? -24.188 1.667 23.238 1.00 94.94 86 LEU A N 1
ATOM 682 C CA . LEU A 1 86 ? -24.464 3.071 22.935 1.00 94.94 86 LEU A CA 1
ATOM 683 C C . LEU A 1 86 ? -23.527 3.617 21.851 1.00 94.94 86 LEU A C 1
ATOM 685 O O . LEU A 1 86 ? -24.024 4.193 20.890 1.00 94.94 86 LEU A O 1
ATOM 689 N N . ASP A 1 87 ? -22.224 3.342 21.935 1.00 91.75 87 ASP A N 1
ATOM 690 C CA . ASP A 1 87 ? -21.231 3.750 20.933 1.00 91.75 87 ASP A CA 1
ATOM 691 C C . ASP A 1 87 ? -21.561 3.156 19.547 1.00 91.75 87 ASP A C 1
ATOM 693 O O . ASP A 1 87 ? -21.463 3.829 18.517 1.00 91.75 87 ASP A O 1
ATOM 697 N N . SER A 1 88 ? -21.980 1.883 19.497 1.00 91.75 88 SER A N 1
ATOM 698 C CA . SER A 1 88 ? -22.355 1.226 18.238 1.00 91.75 88 SER A CA 1
ATOM 699 C C . SER A 1 88 ? -23.614 1.837 17.620 1.00 91.75 88 SER A C 1
ATOM 701 O O . SER A 1 88 ? -23.655 2.102 16.419 1.00 91.75 88 SER A O 1
ATOM 703 N N . VAL A 1 89 ? -24.622 2.114 18.447 1.00 91.12 89 VAL A N 1
ATOM 704 C CA . VAL A 1 89 ? -25.896 2.701 18.032 1.00 91.12 89 VAL A CA 1
ATOM 705 C C . VAL A 1 89 ? -25.703 4.157 17.607 1.00 91.12 89 VAL A C 1
ATOM 707 O O . VAL A 1 89 ? -26.255 4.574 16.589 1.00 91.12 89 VAL A O 1
ATOM 710 N N . GLU A 1 90 ? -24.868 4.913 18.321 1.00 90.44 90 GLU A N 1
ATOM 711 C CA . GLU A 1 90 ? -24.450 6.262 17.942 1.00 9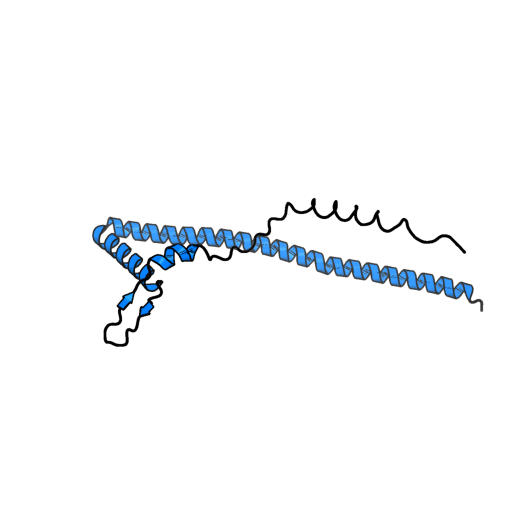0.44 90 GLU A CA 1
ATOM 712 C C . GLU A 1 90 ? -23.766 6.256 16.573 1.00 90.44 90 GLU A C 1
ATOM 714 O O . GLU A 1 90 ? -24.167 7.011 15.689 1.00 90.44 90 GLU A O 1
ATOM 719 N N . SER A 1 91 ? -22.794 5.364 16.354 1.00 89.56 91 SER A N 1
ATOM 720 C CA . SER A 1 91 ? -22.089 5.255 15.072 1.00 89.56 91 SER A CA 1
ATOM 721 C C . SER A 1 91 ? -23.033 4.920 13.911 1.00 89.56 91 SER A C 1
ATOM 723 O O . SER A 1 91 ? -22.939 5.516 12.835 1.00 89.56 91 SER A O 1
ATOM 725 N N . VAL A 1 92 ? -23.986 4.007 14.122 1.00 87.69 92 VAL A N 1
ATOM 726 C CA . VAL A 1 92 ? -24.996 3.659 13.111 1.00 87.69 92 VAL A CA 1
ATOM 727 C C . VAL A 1 92 ? -25.910 4.849 12.815 1.00 87.69 92 VAL A C 1
ATOM 729 O O . VAL A 1 92 ? -26.138 5.178 11.648 1.00 87.69 92 VAL A O 1
ATOM 732 N N . TYR A 1 93 ? -26.408 5.538 13.844 1.00 84.81 93 TYR A N 1
ATOM 733 C CA . TYR A 1 93 ? -27.287 6.693 13.657 1.00 84.81 93 TYR A CA 1
ATOM 734 C C . TYR A 1 93 ? -26.574 7.928 13.098 1.00 84.81 93 TYR A C 1
ATOM 736 O O . TYR A 1 93 ? -27.217 8.718 12.405 1.00 84.81 93 TYR A O 1
ATOM 744 N N . ALA A 1 94 ? -25.276 8.099 13.358 1.00 85.25 94 ALA A N 1
ATOM 745 C CA . ALA A 1 94 ? -24.464 9.169 12.781 1.00 85.25 94 ALA A CA 1
ATOM 746 C C . ALA A 1 94 ? -24.277 8.989 11.268 1.00 85.25 94 ALA A C 1
ATOM 748 O O . ALA A 1 94 ? -24.338 9.957 10.515 1.00 85.25 94 ALA A O 1
ATOM 749 N N . ASN A 1 95 ? -24.110 7.744 10.816 1.00 80.44 95 ASN A N 1
ATOM 750 C CA . ASN A 1 95 ? -23.912 7.411 9.404 1.00 80.44 95 ASN A CA 1
ATOM 751 C C . ASN A 1 95 ? -25.228 7.206 8.626 1.00 80.44 95 ASN A C 1
ATOM 753 O O . ASN A 1 95 ? -25.200 6.900 7.434 1.00 80.44 95 ASN A O 1
ATOM 757 N N . THR A 1 96 ? -26.385 7.363 9.277 1.00 72.38 96 THR A N 1
ATOM 758 C CA . THR A 1 96 ? -27.700 7.180 8.651 1.00 72.38 96 THR A CA 1
ATOM 759 C C . THR A 1 96 ? -28.217 8.504 8.075 1.00 72.38 96 THR A C 1
ATOM 761 O O . THR A 1 96 ? -28.420 9.450 8.842 1.00 72.38 96 THR A O 1
ATOM 764 N N . PRO A 1 97 ? -28.494 8.606 6.756 1.00 66.50 97 PRO A N 1
ATOM 765 C CA . PRO A 1 97 ? -29.148 9.781 6.192 1.00 66.50 97 PRO A CA 1
ATOM 766 C C . PRO A 1 97 ? -30.568 9.903 6.756 1.00 66.50 97 PRO A C 1
ATOM 768 O O . PRO A 1 97 ? -31.415 9.027 6.575 1.00 66.50 97 PRO A O 1
ATOM 771 N N . LYS A 1 98 ? -30.822 11.002 7.467 1.00 67.38 98 LYS A N 1
ATOM 772 C CA . LYS A 1 98 ? -32.130 11.321 8.045 1.00 67.38 98 LYS A CA 1
ATOM 773 C C . LYS A 1 98 ? -32.942 12.097 7.011 1.00 67.38 98 LYS A C 1
ATOM 775 O O . LYS A 1 98 ? -32.513 13.165 6.581 1.00 67.38 98 LYS A O 1
ATOM 780 N N . VAL A 1 99 ? -34.104 11.576 6.620 1.00 65.38 99 VAL A N 1
ATOM 781 C CA . VAL A 1 99 ? -35.030 12.267 5.710 1.00 65.38 99 VAL A CA 1
ATOM 782 C C . VAL A 1 99 ? -36.153 12.877 6.546 1.00 65.38 99 VAL A C 1
ATOM 784 O O . VAL A 1 99 ? -36.916 12.161 7.194 1.00 65.38 99 VAL A O 1
ATOM 787 N N . MET A 1 100 ? -36.232 14.208 6.567 1.00 59.62 100 MET A N 1
ATOM 788 C CA . MET A 1 100 ? -37.349 14.934 7.174 1.00 59.62 100 MET A CA 1
ATOM 789 C C . MET A 1 100 ? -38.419 15.166 6.107 1.00 59.62 100 MET A C 1
ATOM 791 O O . MET A 1 100 ? -38.125 15.750 5.065 1.00 59.62 100 MET A O 1
ATOM 795 N N . VAL A 1 101 ? -39.644 14.703 6.354 1.00 60.66 101 VAL A N 1
ATOM 796 C CA . VAL A 1 101 ? -40.794 15.005 5.494 1.00 60.66 101 VAL A CA 1
ATOM 797 C C . VAL A 1 101 ? -41.513 16.211 6.093 1.00 60.66 101 VAL A C 1
ATOM 799 O O . VAL A 1 101 ? -42.092 16.109 7.173 1.00 60.66 101 VAL A O 1
ATOM 802 N N . ASP A 1 102 ? -41.431 17.352 5.410 1.00 59.88 102 ASP A N 1
ATOM 803 C CA . ASP A 1 102 ? -42.173 18.567 5.755 1.00 59.88 102 ASP A CA 1
ATOM 804 C C . ASP A 1 102 ? -43.612 18.430 5.242 1.00 59.88 102 ASP A C 1
ATOM 806 O O . ASP A 1 102 ? -43.863 18.378 4.033 1.00 59.88 102 ASP A O 1
ATOM 810 N N . VAL A 1 103 ? -44.562 18.302 6.168 1.00 59.38 103 VAL A N 1
ATOM 811 C CA . VAL A 1 103 ? -45.990 18.371 5.862 1.00 59.38 103 VAL A CA 1
ATOM 812 C C . VAL A 1 103 ? -46.436 19.774 6.243 1.00 59.38 103 VAL A C 1
ATOM 814 O O . VAL A 1 103 ? -46.349 20.147 7.410 1.00 59.38 103 VAL A O 1
ATOM 817 N N . LYS A 1 104 ? -46.952 20.521 5.257 1.00 60.75 104 LYS A N 1
ATOM 818 C CA . LYS A 1 104 ? -47.351 21.944 5.326 1.00 60.75 104 LYS A CA 1
ATOM 819 C C . LYS A 1 104 ? -48.271 22.342 6.496 1.00 60.75 104 LYS A C 1
ATOM 821 O O . LYS A 1 104 ? -48.494 23.530 6.695 1.00 60.75 104 LYS A O 1
ATOM 826 N N . GLU A 1 105 ? -48.766 21.391 7.280 1.00 56.97 105 GLU A N 1
ATOM 827 C CA . GLU A 1 105 ? -49.490 21.622 8.527 1.00 56.97 105 GLU A CA 1
ATOM 828 C C . GLU A 1 105 ? -48.857 20.822 9.685 1.00 56.97 105 GLU A C 1
ATOM 830 O O . GLU A 1 105 ? -49.344 19.783 10.120 1.00 56.97 105 GLU A O 1
ATOM 835 N N . GLY A 1 106 ? -47.740 21.341 10.204 1.00 56.62 106 GLY A N 1
ATOM 836 C CA . GLY A 1 106 ? -47.459 21.352 11.645 1.00 56.62 106 GLY A CA 1
ATOM 837 C C . GLY A 1 106 ? -46.824 20.126 12.307 1.00 56.62 106 GLY A C 1
ATOM 838 O O . GLY A 1 106 ? -46.642 20.167 13.521 1.00 56.62 106 GLY A O 1
ATOM 839 N N . ASN A 1 107 ? -46.445 19.067 11.589 1.00 56.16 107 ASN A N 1
ATOM 840 C CA . ASN A 1 107 ? -45.720 17.947 12.205 1.00 56.16 107 ASN A CA 1
ATOM 841 C C . ASN A 1 107 ? -44.705 17.317 11.241 1.00 56.16 107 ASN A C 1
ATOM 843 O O . ASN A 1 107 ? -45.050 16.486 10.401 1.00 56.16 107 ASN A O 1
ATOM 847 N N . ASN A 1 108 ? -43.433 17.696 11.391 1.00 56.25 108 ASN A N 1
ATOM 848 C CA . ASN A 1 108 ? -42.328 17.078 10.662 1.00 56.25 108 ASN A CA 1
ATOM 849 C C . ASN A 1 108 ? -42.102 15.663 11.202 1.00 56.25 108 ASN A C 1
ATOM 851 O O . ASN A 1 108 ? -41.534 15.471 12.278 1.00 56.25 108 ASN A O 1
ATOM 855 N N . LEU A 1 109 ? -42.544 14.658 10.451 1.00 60.09 109 LEU A N 1
ATOM 856 C CA . LEU A 1 109 ? -42.284 13.259 10.765 1.00 60.09 109 LEU A CA 1
ATOM 857 C C . LEU A 1 109 ? -40.859 12.913 10.315 1.00 60.09 109 LEU A C 1
ATOM 859 O O . LEU A 1 109 ? -40.560 12.849 9.121 1.00 60.09 109 LEU A O 1
ATOM 863 N N . MET A 1 110 ? -39.963 12.700 11.285 1.00 65.38 110 MET A N 1
ATOM 864 C CA . MET A 1 110 ? -38.627 12.162 11.025 1.00 65.38 110 MET A CA 1
ATOM 865 C C . MET A 1 110 ? -38.756 10.665 10.735 1.00 65.38 110 MET A C 1
ATOM 867 O O . MET A 1 110 ? -38.958 9.864 11.648 1.00 65.38 110 MET A O 1
ATOM 871 N N . TYR A 1 111 ? -38.662 10.287 9.461 1.00 65.56 111 TYR A N 1
ATOM 872 C CA . TYR A 1 111 ? -38.718 8.891 9.044 1.00 65.56 111 TYR A CA 1
ATOM 873 C C . TYR A 1 111 ? -37.299 8.358 8.855 1.00 65.56 111 TYR A C 1
ATOM 875 O O . TYR A 1 111 ? -36.506 8.911 8.092 1.00 65.56 111 TYR A O 1
ATOM 883 N N . LEU A 1 112 ? -36.974 7.277 9.565 1.00 69.12 112 LEU A N 1
ATOM 884 C CA . LEU A 1 112 ? -35.770 6.492 9.316 1.00 69.12 112 LEU A CA 1
ATOM 885 C C . LEU A 1 112 ? -36.142 5.376 8.330 1.00 69.12 112 LEU A C 1
ATOM 887 O O . LEU A 1 112 ? -36.820 4.424 8.728 1.00 69.12 112 LEU A O 1
ATOM 891 N N . PRO A 1 113 ? -35.742 5.462 7.049 1.00 64.12 113 PRO A N 1
ATOM 892 C CA . PRO A 1 113 ? -36.042 4.418 6.084 1.00 64.12 113 PRO A CA 1
ATOM 893 C C . PRO A 1 113 ? -35.144 3.201 6.338 1.00 64.12 113 PRO A C 1
ATOM 895 O O . PRO A 1 113 ? -34.083 3.052 5.739 1.00 64.12 113 PRO A O 1
ATOM 898 N N . LEU A 1 114 ? -35.584 2.291 7.212 1.00 61.12 114 LEU A N 1
ATOM 899 C CA . LEU A 1 114 ? -34.903 1.009 7.451 1.00 61.12 114 LEU A CA 1
ATOM 900 C C . LEU A 1 114 ? -34.834 0.154 6.167 1.00 61.12 114 LEU A C 1
ATOM 902 O O . LEU A 1 114 ? -33.882 -0.597 5.964 1.00 61.12 114 LEU A O 1
ATOM 906 N N . ASN A 1 115 ? -35.807 0.319 5.262 1.00 57.06 115 ASN A N 1
ATOM 907 C CA . ASN A 1 115 ? -35.935 -0.485 4.043 1.00 57.06 115 ASN A CA 1
ATOM 908 C C . ASN A 1 115 ? -34.990 -0.081 2.897 1.00 57.06 115 ASN A C 1
ATOM 910 O O . ASN A 1 115 ? -34.761 -0.903 2.010 1.00 57.06 115 ASN A O 1
ATOM 914 N N . GLN A 1 116 ? -34.406 1.126 2.905 1.00 57.50 116 GLN A N 1
ATOM 915 C CA . GLN A 1 116 ? -33.439 1.529 1.869 1.00 57.50 116 GLN A CA 1
ATOM 916 C C . GLN A 1 116 ? -32.041 0.924 2.095 1.00 57.50 116 GLN A C 1
ATOM 918 O O . GLN A 1 116 ? -31.256 0.816 1.155 1.00 57.50 116 GLN A O 1
ATOM 923 N N . PHE A 1 117 ? -31.723 0.488 3.319 1.00 54.19 117 PHE A N 1
ATOM 924 C CA . PHE A 1 117 ? -30.409 -0.074 3.652 1.00 54.19 117 PHE A CA 1
ATOM 925 C C . PHE A 1 117 ? -30.208 -1.508 3.149 1.00 54.19 117 PHE A C 1
ATOM 927 O O . PHE A 1 117 ? -29.103 -1.854 2.739 1.00 54.19 117 PHE A O 1
ATOM 934 N N . LEU A 1 118 ? -31.266 -2.329 3.110 1.00 55.56 118 LEU A N 1
ATOM 935 C CA . LEU A 1 118 ? -31.189 -3.698 2.575 1.00 55.56 118 LEU A CA 1
ATOM 936 C C . LEU A 1 118 ? -31.071 -3.713 1.043 1.00 55.56 118 LEU A C 1
ATOM 938 O O . LEU A 1 118 ? -30.445 -4.605 0.477 1.00 55.56 118 LEU A O 1
ATOM 942 N N . THR A 1 119 ? -31.627 -2.704 0.367 1.00 54.66 119 THR A N 1
ATOM 943 C CA . THR A 1 119 ? -31.545 -2.543 -1.095 1.00 54.66 119 THR A CA 1
ATOM 944 C C . THR A 1 119 ? -30.311 -1.756 -1.550 1.00 54.66 119 THR A C 1
ATOM 946 O O . THR A 1 119 ? -29.847 -1.949 -2.672 1.00 54.66 119 THR A O 1
ATOM 949 N N . GLY A 1 120 ? -29.697 -0.947 -0.678 1.00 51.06 120 GLY A N 1
ATOM 950 C CA . GLY A 1 120 ? -28.442 -0.235 -0.956 1.00 51.06 120 GLY A CA 1
ATOM 951 C C . GLY A 1 120 ? -27.208 -1.137 -1.128 1.00 51.06 120 GLY A C 1
ATOM 952 O O . GLY A 1 120 ? -26.205 -0.701 -1.691 1.00 51.06 120 GLY A O 1
ATOM 953 N N . GLN A 1 121 ? -27.276 -2.410 -0.718 1.00 50.38 121 GLN A N 1
ATOM 954 C CA . GLN A 1 121 ? -26.186 -3.376 -0.907 1.00 50.38 121 GLN A CA 1
ATOM 955 C C . GLN A 1 121 ? -26.130 -3.973 -2.332 1.00 50.38 121 GLN A C 1
ATOM 957 O O . GLN A 1 121 ? -25.182 -4.689 -2.651 1.00 50.38 121 GLN A O 1
ATOM 962 N N . GLN A 1 122 ? -27.085 -3.655 -3.217 1.00 47.34 122 GLN A N 1
ATOM 963 C CA . GLN A 1 122 ? -27.064 -4.095 -4.622 1.00 47.34 122 GLN A CA 1
ATOM 964 C C . GLN A 1 122 ? -26.382 -3.120 -5.593 1.00 47.34 122 GLN A C 1
ATOM 966 O O . GLN A 1 122 ? -26.150 -3.487 -6.739 1.00 47.34 122 GLN A O 1
ATOM 971 N N . ASN A 1 123 ? -25.977 -1.928 -5.141 1.00 48.19 123 ASN A N 1
ATOM 972 C CA . ASN A 1 123 ? -25.348 -0.917 -5.997 1.00 48.19 123 ASN A CA 1
ATOM 973 C C . ASN A 1 123 ? -23.898 -0.605 -5.591 1.00 48.19 123 ASN A C 1
ATOM 975 O O . ASN A 1 123 ? -23.469 0.547 -5.569 1.00 48.19 123 ASN A O 1
ATOM 979 N N . ARG A 1 124 ? -23.104 -1.643 -5.294 1.00 43.91 124 ARG A N 1
ATOM 980 C CA . ARG A 1 124 ? -21.644 -1.523 -5.411 1.00 43.91 124 ARG A CA 1
ATOM 981 C C . ARG A 1 124 ? -21.308 -1.701 -6.893 1.00 43.91 124 ARG A C 1
ATOM 983 O O . ARG A 1 124 ? -21.619 -2.769 -7.418 1.00 43.91 124 ARG A O 1
ATOM 990 N N . PRO A 1 125 ? -20.688 -0.724 -7.580 1.00 44.03 125 PRO A N 1
ATOM 991 C CA . PRO A 1 125 ? -20.119 -0.994 -8.888 1.00 44.03 125 PRO A CA 1
ATOM 992 C C . PRO A 1 125 ? -19.070 -2.085 -8.688 1.00 44.03 125 PRO A C 1
ATOM 994 O O . PRO A 1 125 ? -18.035 -1.871 -8.057 1.00 44.03 125 PRO A O 1
ATOM 997 N N . THR A 1 126 ? -19.369 -3.286 -9.171 1.00 43.28 126 THR A N 1
ATOM 998 C CA . THR A 1 126 ? -18.350 -4.288 -9.431 1.00 43.28 126 THR A CA 1
ATOM 999 C C . THR A 1 126 ? -17.406 -3.640 -10.426 1.00 43.28 126 THR A C 1
ATOM 1001 O O . THR A 1 126 ? -17.751 -3.479 -11.597 1.00 43.28 126 THR A O 1
ATOM 1004 N N . SER A 1 127 ? -16.240 -3.208 -9.948 1.00 45.59 127 SER A N 1
ATOM 1005 C CA . SER A 1 127 ? -15.081 -3.014 -10.803 1.00 45.59 127 SER A CA 1
ATOM 1006 C C . SER A 1 127 ? -14.986 -4.260 -11.666 1.00 45.59 127 SER A C 1
ATOM 1008 O O . SER A 1 127 ? -14.824 -5.368 -11.154 1.00 45.59 127 SER A O 1
ATOM 1010 N N . SER A 1 128 ? -15.214 -4.066 -12.955 1.00 46.88 128 SER A N 1
ATOM 1011 C CA . SER A 1 128 ? -15.144 -5.065 -14.000 1.00 46.88 128 SER A CA 1
ATOM 1012 C C . SER A 1 128 ? -13.765 -5.715 -13.978 1.00 46.88 128 SER A C 1
ATOM 1014 O O . SER A 1 128 ? -12.838 -5.260 -14.641 1.00 46.88 128 SER A O 1
ATOM 1016 N N . THR A 1 129 ? -13.633 -6.794 -13.214 1.00 42.69 129 THR A N 1
ATOM 1017 C CA . THR A 1 129 ? -12.693 -7.862 -13.521 1.00 42.69 129 THR A CA 1
ATOM 1018 C C . THR A 1 129 ? -13.242 -8.518 -14.780 1.00 42.69 129 THR A C 1
ATOM 1020 O O . THR A 1 129 ? -14.076 -9.419 -14.727 1.00 42.69 129 THR A O 1
ATOM 1023 N N . SER A 1 130 ? -12.848 -7.987 -15.936 1.00 43.12 130 SER A N 1
ATOM 1024 C CA . SER A 1 130 ? -12.952 -8.702 -17.196 1.00 43.12 130 SER A CA 1
ATOM 1025 C C . SER A 1 130 ? -12.117 -9.969 -17.053 1.00 43.12 130 SER A C 1
ATOM 1027 O O . SER A 1 130 ? -10.888 -9.949 -17.112 1.00 43.12 130 SER A O 1
ATOM 1029 N N . ASN A 1 131 ? -12.809 -11.079 -16.813 1.00 40.59 131 ASN A N 1
ATOM 1030 C CA . ASN A 1 131 ? -12.261 -12.411 -16.971 1.00 40.59 131 ASN A CA 1
ATOM 1031 C C . ASN A 1 131 ? -11.728 -12.539 -18.403 1.00 40.59 131 ASN A C 1
ATOM 1033 O O . ASN A 1 131 ? -12.473 -12.735 -19.361 1.00 40.59 131 ASN A O 1
ATOM 1037 N N . LEU A 1 132 ? -10.411 -12.423 -18.539 1.00 48.72 132 LEU A N 1
ATOM 1038 C CA . LEU A 1 132 ? -9.662 -12.990 -19.646 1.00 48.72 132 LEU A CA 1
ATOM 1039 C C . LEU A 1 132 ? -9.828 -14.505 -19.547 1.00 48.72 132 LEU A C 1
ATOM 1041 O O . LEU A 1 132 ? -9.225 -15.124 -18.678 1.00 48.72 132 LEU A O 1
ATOM 1045 N N . THR A 1 133 ? -10.711 -15.059 -20.378 1.00 51.62 133 THR A N 1
ATOM 1046 C CA . THR A 1 133 ? -10.707 -16.411 -20.977 1.00 51.62 133 THR A CA 1
ATOM 1047 C C . THR A 1 133 ? -12.143 -16.856 -21.218 1.00 51.62 133 THR A C 1
ATOM 1049 O O . THR A 1 133 ? -12.751 -17.457 -20.343 1.00 51.62 133 THR A O 1
ATOM 1052 N N . SER A 1 134 ? -12.684 -16.549 -22.402 1.00 51.03 134 SER A N 1
ATOM 1053 C CA . SER A 1 134 ? -13.585 -17.404 -23.207 1.00 51.03 134 SER A CA 1
ATOM 1054 C C . SER A 1 134 ? -14.410 -16.567 -24.188 1.00 51.03 134 SER A C 1
ATOM 1056 O O . SER A 1 134 ? -15.615 -16.455 -24.047 1.00 51.03 134 SER A O 1
ATOM 1058 N N . ASP A 1 135 ? -13.767 -15.987 -25.208 1.00 37.47 135 ASP A N 1
ATOM 1059 C CA . ASP A 1 135 ? -14.507 -15.489 -26.382 1.00 37.47 135 ASP A CA 1
ATOM 1060 C C . ASP A 1 135 ? -13.636 -15.426 -27.651 1.00 37.47 135 ASP A C 1
ATOM 1062 O O . ASP A 1 135 ? -13.562 -14.432 -28.367 1.00 37.47 135 ASP A O 1
ATOM 1066 N N . ALA A 1 136 ? -12.931 -16.528 -27.929 1.00 47.28 136 ALA A N 1
ATOM 1067 C CA . ALA A 1 136 ? -12.095 -16.678 -29.125 1.00 47.28 136 ALA A CA 1
ATOM 1068 C C . ALA A 1 136 ? -12.680 -17.620 -30.197 1.00 47.28 136 ALA A C 1
ATOM 1070 O O . ALA A 1 136 ? -12.013 -17.865 -31.194 1.00 47.28 136 ALA A O 1
ATOM 1071 N N . ASN A 1 137 ? -13.904 -18.146 -30.038 1.00 48.16 13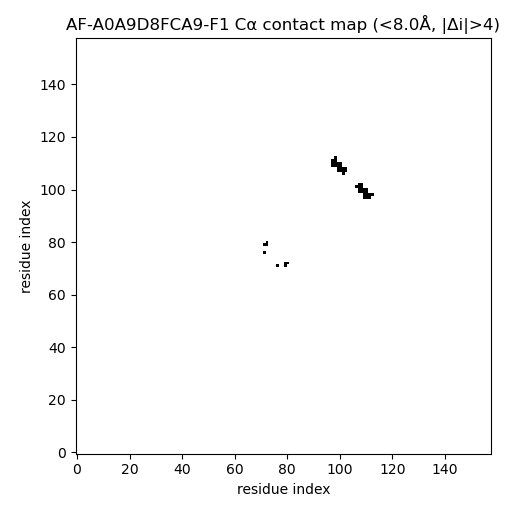7 ASN A N 1
ATOM 1072 C CA . ASN A 1 137 ? -14.371 -19.263 -30.880 1.00 48.16 137 ASN A CA 1
ATOM 1073 C C . ASN A 1 137 ? -15.729 -19.080 -31.584 1.00 48.16 137 ASN A C 1
ATOM 1075 O O . ASN A 1 137 ? -16.186 -20.029 -32.214 1.00 48.16 137 ASN A O 1
ATOM 1079 N N . ASN A 1 138 ? -16.370 -17.900 -31.547 1.00 54.00 138 ASN A N 1
ATOM 1080 C CA . ASN A 1 138 ? -17.682 -17.712 -32.204 1.00 54.00 138 ASN A CA 1
ATOM 1081 C C . ASN A 1 138 ? -17.737 -16.620 -33.297 1.00 54.00 138 ASN A C 1
ATOM 1083 O O . ASN A 1 138 ? -18.784 -16.395 -33.901 1.00 54.00 138 ASN A O 1
ATOM 1087 N N . SER A 1 139 ? -16.620 -15.954 -33.608 1.00 55.91 139 SER A N 1
ATOM 1088 C CA . SER A 1 139 ? -16.563 -14.889 -34.630 1.00 55.91 139 SER A CA 1
ATOM 1089 C C . SER A 1 139 ? -15.834 -15.279 -35.925 1.00 55.91 139 SER A C 1
ATOM 1091 O O . SER A 1 139 ? -15.999 -14.605 -36.937 1.00 55.91 139 SER A O 1
ATOM 1093 N N . THR A 1 140 ? -15.091 -16.389 -35.953 1.00 59.44 140 THR A N 1
ATOM 1094 C CA . THR A 1 140 ? -14.292 -16.821 -37.121 1.00 59.44 140 THR A CA 1
ATOM 1095 C C . THR A 1 140 ? -15.009 -17.810 -38.043 1.00 59.44 140 THR A C 1
ATOM 1097 O O . THR A 1 140 ? -14.716 -17.869 -39.239 1.00 59.44 140 THR A O 1
ATOM 1100 N N . ILE A 1 141 ? -16.003 -18.550 -37.540 1.00 54.88 141 ILE A N 1
ATOM 1101 C CA . ILE A 1 141 ? -16.765 -19.510 -38.357 1.00 54.88 141 ILE A CA 1
ATOM 1102 C C . ILE A 1 141 ? -17.796 -18.786 -39.241 1.00 54.88 141 ILE A C 1
ATOM 1104 O O . ILE A 1 141 ? -17.981 -19.164 -40.391 1.00 54.88 141 ILE A O 1
ATOM 1108 N N . ASN A 1 142 ? -18.397 -17.682 -38.784 1.00 56.62 142 ASN A N 1
ATOM 1109 C CA . ASN A 1 142 ? -19.437 -16.976 -39.548 1.00 56.62 142 ASN A CA 1
ATOM 1110 C C . ASN A 1 142 ? -18.910 -16.033 -40.653 1.00 56.62 142 ASN A C 1
ATOM 1112 O O . ASN A 1 142 ? -19.666 -15.703 -41.570 1.00 56.62 142 ASN A O 1
ATOM 1116 N N . ASP A 1 143 ? -17.634 -15.623 -40.618 1.00 55.06 143 ASP A N 1
ATOM 1117 C CA . ASP A 1 143 ? -17.042 -14.734 -41.640 1.00 55.06 143 ASP A CA 1
ATOM 1118 C C . ASP A 1 143 ? -16.482 -15.501 -42.861 1.00 55.06 143 ASP A C 1
ATOM 1120 O O . ASP A 1 143 ? -16.408 -14.975 -43.973 1.00 55.06 143 ASP A O 1
ATOM 1124 N N . SER A 1 144 ? -16.171 -16.794 -42.708 1.00 52.06 144 SER A N 1
ATOM 1125 C CA . SER A 1 144 ? -15.636 -17.631 -43.797 1.00 52.06 144 SER A CA 1
ATOM 1126 C C . SER A 1 144 ? -16.704 -18.123 -44.790 1.00 52.06 144 SER A C 1
ATOM 1128 O O . SER A 1 144 ? -16.397 -18.331 -45.964 1.00 52.06 144 SER A O 1
ATOM 1130 N N . PHE A 1 145 ? -17.977 -18.204 -44.386 1.00 57.09 145 PHE A N 1
ATOM 1131 C CA . PHE A 1 145 ? -19.089 -18.587 -45.274 1.00 57.09 145 PHE A CA 1
ATOM 1132 C C . PHE A 1 145 ? -19.678 -17.427 -46.092 1.00 57.09 145 PHE A C 1
ATOM 1134 O O . PHE A 1 145 ? -20.360 -17.660 -47.088 1.00 57.09 145 PHE A O 1
ATOM 1141 N N . ARG A 1 146 ? -19.409 -16.169 -45.716 1.00 58.03 146 ARG A N 1
ATOM 1142 C CA . ARG A 1 146 ? -19.903 -14.983 -46.445 1.00 58.03 146 ARG A CA 1
ATOM 1143 C C . ARG A 1 146 ? -18.982 -14.531 -47.578 1.00 58.03 146 ARG A C 1
ATOM 1145 O O . ARG A 1 146 ? -19.418 -13.800 -48.461 1.00 58.03 146 ARG A O 1
ATOM 1152 N N . ARG A 1 147 ? -17.724 -14.983 -47.584 1.00 57.72 147 ARG A N 1
ATOM 1153 C CA . ARG A 1 147 ? -16.734 -14.652 -48.625 1.00 57.72 147 ARG A CA 1
ATOM 1154 C C . ARG A 1 147 ? -16.778 -15.595 -49.833 1.00 57.72 147 ARG A C 1
ATOM 1156 O O . ARG A 1 147 ? -16.320 -15.214 -50.906 1.00 57.72 147 ARG A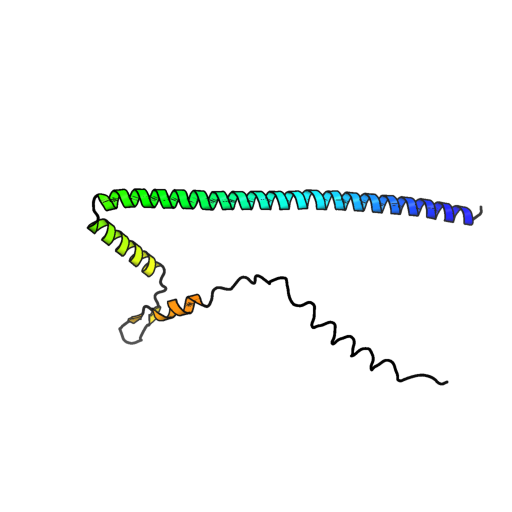 O 1
ATOM 1163 N N . SER A 1 148 ? -17.357 -16.791 -49.702 1.00 54.44 148 SER A N 1
ATOM 1164 C CA . SER A 1 148 ? -17.402 -17.795 -50.778 1.00 54.44 148 SER A CA 1
ATOM 1165 C C . SER A 1 148 ? -18.588 -17.650 -51.744 1.00 54.44 148 SER A C 1
ATOM 1167 O O . SER A 1 148 ? -18.544 -18.207 -52.838 1.00 54.44 148 SER A O 1
ATOM 1169 N N . SER A 1 149 ? -19.619 -16.866 -51.409 1.00 61.62 149 SER A N 1
ATOM 1170 C CA . SER A 1 149 ? -20.825 -16.701 -52.239 1.00 61.62 149 SER A CA 1
ATOM 1171 C C . SER A 1 149 ? -20.806 -15.492 -53.189 1.00 61.62 149 SER A C 1
ATOM 1173 O O . SER A 1 149 ? -21.713 -15.356 -54.010 1.00 61.62 149 SER A O 1
ATOM 1175 N N . THR A 1 150 ? -19.755 -14.660 -53.161 1.00 61.34 150 THR A N 1
ATOM 1176 C CA . THR A 1 150 ? -19.690 -13.396 -53.933 1.00 61.34 150 THR A CA 1
ATOM 1177 C C . THR A 1 150 ? -18.589 -13.371 -55.009 1.00 61.34 150 THR A C 1
ATOM 1179 O O . THR A 1 150 ? -18.406 -12.358 -55.671 1.00 61.34 150 THR A O 1
ATOM 1182 N N . SER A 1 151 ? -17.876 -14.485 -55.242 1.00 56.16 151 SER A N 1
ATOM 1183 C CA . SER A 1 151 ? -16.725 -14.557 -56.174 1.00 56.16 151 SER A CA 1
ATOM 1184 C C . SER A 1 151 ? -16.985 -15.346 -57.480 1.00 56.16 151 SER A C 1
ATOM 1186 O O . SER A 1 151 ? -16.070 -15.604 -58.254 1.00 56.16 151 SER A O 1
ATOM 1188 N N . SER A 1 152 ? -18.229 -15.751 -57.779 1.00 54.12 152 SER A N 1
ATOM 1189 C CA . SER A 1 152 ? -18.512 -16.659 -58.917 1.00 54.12 152 SER A CA 1
ATOM 1190 C C . SER A 1 152 ? -19.500 -16.126 -59.967 1.00 54.12 152 SER A C 1
ATOM 1192 O O . SER A 1 152 ? -20.083 -16.901 -60.723 1.00 54.12 152 SER A O 1
ATOM 1194 N N . ARG A 1 153 ? -19.711 -14.806 -60.079 1.00 57.38 153 ARG A N 1
ATOM 1195 C CA . ARG A 1 153 ? -20.480 -14.234 -61.203 1.00 57.38 153 ARG A CA 1
ATOM 1196 C C . ARG A 1 153 ? -19.876 -12.908 -61.665 1.00 57.38 153 ARG A C 1
ATOM 1198 O O . ARG A 1 153 ? -19.834 -11.965 -60.888 1.00 57.38 153 ARG A O 1
ATOM 1205 N N . MET A 1 154 ? -19.531 -12.857 -62.958 1.00 42.84 154 MET A N 1
ATOM 1206 C CA . MET A 1 154 ? -18.965 -11.740 -63.742 1.00 42.84 154 MET A CA 1
ATOM 1207 C C . MET A 1 154 ? -17.423 -11.672 -63.667 1.00 42.84 154 MET A C 1
ATOM 1209 O O . MET A 1 154 ? -16.875 -11.420 -62.610 1.00 42.84 154 MET A O 1
ATOM 1213 N N . ARG A 1 155 ? -16.635 -11.861 -64.735 1.00 44.62 155 ARG A N 1
ATOM 1214 C CA . ARG A 1 155 ? -16.901 -11.564 -66.148 1.00 44.62 155 ARG A CA 1
ATOM 1215 C C . ARG A 1 155 ? -15.851 -12.230 -67.056 1.00 44.62 155 ARG A C 1
ATOM 1217 O O . ARG A 1 155 ? -14.676 -11.894 -66.991 1.00 44.62 155 ARG A O 1
ATOM 1224 N N . GLY A 1 156 ? -16.308 -13.129 -67.925 1.00 44.06 156 GLY A N 1
ATOM 1225 C CA . GLY A 1 156 ? -15.694 -13.404 -69.225 1.00 44.06 156 GLY A CA 1
ATOM 1226 C C . GLY A 1 156 ? -16.509 -12.717 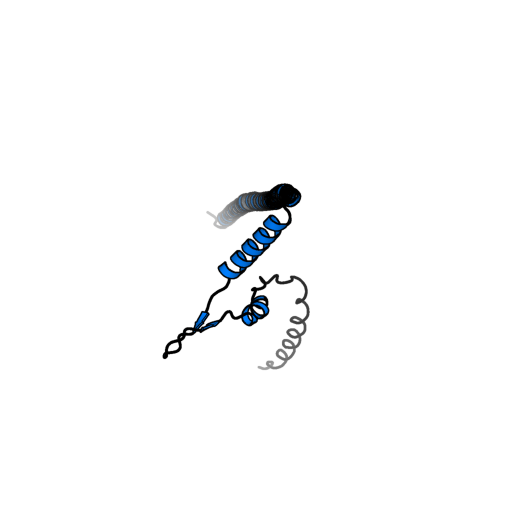-70.327 1.00 44.06 156 GLY A C 1
ATOM 1227 O O . GLY A 1 156 ? -17.691 -12.429 -70.122 1.00 44.06 156 GLY A O 1
ATOM 1228 N N . THR A 1 157 ? -15.881 -12.513 -71.489 1.00 51.47 157 THR A N 1
ATOM 1229 C CA . THR A 1 157 ? -16.310 -11.742 -72.682 1.00 51.47 157 THR A CA 1
ATOM 1230 C C . THR A 1 157 ? -16.104 -10.226 -72.511 1.00 51.47 157 THR A C 1
ATOM 1232 O O . THR A 1 157 ? -16.644 -9.608 -71.597 1.00 51.47 157 THR A O 1
ATOM 1235 N N . ARG A 1 158 ? -15.230 -9.585 -73.292 1.00 46.50 158 ARG A N 1
ATOM 1236 C CA . ARG A 1 158 ? -15.136 -9.581 -74.756 1.00 46.50 158 ARG A CA 1
ATOM 1237 C C . ARG A 1 158 ? -13.706 -9.323 -75.227 1.00 46.50 158 ARG A C 1
ATOM 1239 O O . ARG A 1 158 ? -13.018 -8.555 -74.521 1.00 46.50 158 ARG A O 1
#

Secondary structure (DSSP, 8-state):
--HHHHHHHHHHHHHHHHHHHHHHHHHHHHHHHHHHHHHHHHHHHHHHHHHHHHHHHHHHHHHHHHHHHHHHHHH-HHHHHHHHHHHHHHHHHHSSPPEEE--TTT--EEE--HHHHHHGGG----------SS-SSSSSHHHHTTSSSSSSS-----

pLDDT: mean 77.59, std 20.37, range [37.47, 98.31]

Sequence (158 aa):
PPEQVQEAFADAIKAREDEQRIINEAEASRNDVVPKARGDAQGMLEEAEAYRTRVLKSSQGETNRFLALLTEYKKAPEVTRDRLYLDSVESVYANTPKVMVDVKEGNNLMYLPLNQFLTGQQNRPTSSTSNLTSDANNSTINDSFRRSSTSSRMRGTR

Solvent-accessible surface area (backbone atoms only — not comparable to full-atom values): 9765 Å² total; per-residue (Å²): 134,76,66,74,62,56,54,58,52,51,50,55,51,50,53,52,50,52,49,51,50,51,51,52,50,51,50,49,51,50,65,52,50,53,56,49,54,51,50,52,53,51,49,52,50,51,50,52,50,51,52,53,50,49,53,53,51,49,53,51,52,52,49,52,53,48,53,54,50,49,56,50,33,74,75,42,50,67,68,46,51,53,49,56,50,51,55,52,52,48,55,53,58,71,74,46,84,77,49,74,48,83,46,99,79,88,57,70,52,75,48,74,68,71,75,57,61,74,59,55,74,73,72,64,83,72,76,80,76,74,77,89,81,86,85,89,79,78,72,68,70,70,58,62,67,66,63,71,78,75,78,82,76,88,86,82,89,132

Foldseek 3Di:
DDPVVVVVVVVVVVVVVVVVVVVVVVVVVCVPPVVVVVVVVVVVVVVVVVVVVVVVVVVVVVVVVVVVLVVVCVVPVPVSVVVVVVVVVCVVVVPFDWDWDDDVPDDTDTDRCPPVVVVVVVPDPPPDPPPPDDDPPDPPVVVVVVVVPPPPDDDDDD

Nearest PDB structures (foldseek):
  5gup-assembly1_Ae  TM=2.686E-01  e=7.684E+00  Sus scrofa
  8eay-assembly1_A  TM=1.926E-01  e=7.684E+00  Human metapneumovirus A

Mean predicted aligned error: 18.05 Å

Radius of gyration: 37.1 Å; Cα contacts (8 Å, |Δi|>4): 24; chains: 1; bounding box: 83×42×110 Å